Protein AF-A0A356K224-F1 (afdb_monomer_lite)

Secondary structure (DSSP, 8-state):
--HHHHHHHHHHHHHHHHHHHHHHHHHHHHHHHHHHHHHHHHHHHHHHHHHHHHHTT---SSEEEHHHHHHTT-S-HHHHHHTTTS-TT-EEETTTTEEE---

Sequence (103 aa):
MTREKRNKIVFLIAIFGIILILITAVSVKIEKQSEEKTVMELKSTLLSITKTCVKDNKCMNDTVTVEELNSLGYINTNLKEKLKNYSEKSYIIYSIKEVYLKR

Structure (mmCIF, N/CA/C/O backbone):
data_AF-A0A356K224-F1
#
_entry.id   AF-A0A356K224-F1
#
loop_
_atom_site.group_PDB
_atom_site.id
_atom_site.type_symbol
_atom_site.label_atom_id
_atom_site.label_alt_id
_atom_site.label_comp_id
_atom_site.label_asym_id
_atom_site.label_entity_id
_atom_site.label_seq_id
_atom_site.pdbx_PDB_ins_code
_atom_site.Cartn_x
_atom_site.Cartn_y
_atom_site.Cartn_z
_atom_site.occupancy
_atom_site.B_iso_or_equiv
_atom_site.auth_seq_id
_atom_site.auth_comp_id
_atom_site.auth_asym_id
_atom_site.auth_atom_id
_atom_site.pdbx_PDB_model_num
ATOM 1 N N . MET A 1 1 ? 34.720 12.833 -48.812 1.00 59.50 1 MET A N 1
ATOM 2 C CA . MET A 1 1 ? 34.288 11.699 -47.956 1.00 59.50 1 MET A CA 1
ATOM 3 C C . MET A 1 1 ? 33.792 10.546 -48.828 1.00 59.50 1 MET A C 1
ATOM 5 O O . MET A 1 1 ? 32.825 10.728 -49.569 1.00 59.50 1 MET A O 1
ATOM 9 N N . THR A 1 2 ? 34.484 9.401 -48.807 1.00 70.44 2 THR A N 1
ATOM 10 C CA . THR A 1 2 ? 34.208 8.238 -49.676 1.00 70.44 2 THR A CA 1
ATOM 11 C C . THR A 1 2 ? 32.872 7.565 -49.330 1.00 70.44 2 THR A C 1
ATOM 13 O O . THR A 1 2 ? 32.418 7.623 -48.186 1.00 70.44 2 THR A O 1
ATOM 16 N N . ARG A 1 3 ? 32.217 6.948 -50.326 1.00 70.44 3 ARG A N 1
ATOM 17 C CA . ARG A 1 3 ? 30.893 6.297 -50.200 1.00 70.44 3 ARG A CA 1
ATOM 18 C C . ARG A 1 3 ? 30.874 5.229 -49.096 1.00 70.44 3 ARG A C 1
ATOM 20 O O . ARG A 1 3 ? 29.930 5.149 -48.322 1.00 70.44 3 ARG A O 1
ATOM 27 N N . GLU A 1 4 ? 31.983 4.512 -48.947 1.00 73.50 4 GLU A N 1
ATOM 28 C CA . GLU A 1 4 ? 32.193 3.507 -47.902 1.00 73.50 4 GLU A CA 1
ATOM 29 C C . GLU A 1 4 ? 32.194 4.101 -46.478 1.00 73.50 4 GLU A C 1
ATOM 31 O O . GLU A 1 4 ? 31.588 3.541 -45.566 1.00 73.50 4 GLU A O 1
ATOM 36 N N . LYS A 1 5 ? 32.801 5.285 -46.284 1.00 72.38 5 LYS A N 1
ATOM 37 C CA . LYS A 1 5 ? 32.804 5.991 -44.988 1.00 72.38 5 LYS A CA 1
ATOM 38 C C . LYS A 1 5 ? 31.411 6.504 -44.608 1.00 72.38 5 LYS A C 1
ATOM 40 O O . LYS A 1 5 ? 31.066 6.482 -43.432 1.00 72.38 5 LYS A O 1
ATOM 45 N N . ARG A 1 6 ? 30.596 6.930 -45.584 1.00 74.81 6 ARG A N 1
ATOM 46 C CA . ARG A 1 6 ? 29.201 7.348 -45.336 1.00 74.81 6 ARG A CA 1
ATOM 47 C C . ARG A 1 6 ? 28.321 6.170 -44.922 1.00 74.81 6 ARG A C 1
ATOM 49 O O . ARG A 1 6 ? 27.612 6.282 -43.930 1.00 74.81 6 ARG A O 1
ATOM 56 N N . ASN A 1 7 ? 28.430 5.034 -45.609 1.00 77.81 7 ASN A N 1
ATOM 57 C CA . ASN A 1 7 ? 27.648 3.839 -45.275 1.00 77.81 7 ASN A CA 1
ATOM 58 C C . ASN A 1 7 ? 27.992 3.291 -43.880 1.00 77.81 7 ASN A C 1
ATOM 60 O O . ASN A 1 7 ? 27.087 2.926 -43.135 1.00 77.81 7 ASN A O 1
ATOM 64 N N . LYS A 1 8 ? 29.277 3.309 -43.488 1.00 81.50 8 LYS A N 1
ATOM 65 C CA . LYS A 1 8 ? 29.714 2.934 -42.129 1.00 81.50 8 LYS A CA 1
ATOM 66 C C . LYS A 1 8 ? 29.092 3.825 -41.045 1.00 81.50 8 LYS A C 1
ATOM 68 O O . LYS A 1 8 ? 28.656 3.315 -40.021 1.00 81.50 8 LYS A O 1
ATOM 73 N N . ILE A 1 9 ? 28.997 5.135 -41.276 1.00 83.94 9 ILE A N 1
ATOM 74 C CA . ILE A 1 9 ? 28.393 6.072 -40.311 1.00 83.94 9 ILE A CA 1
ATOM 75 C C . ILE A 1 9 ? 26.878 5.889 -40.216 1.00 83.94 9 ILE A C 1
ATOM 77 O O . ILE A 1 9 ? 26.347 5.855 -39.111 1.00 83.94 9 ILE A O 1
ATOM 81 N N . VAL A 1 10 ? 26.185 5.720 -41.345 1.00 83.19 10 VAL A N 1
ATOM 82 C CA . VAL A 1 10 ? 24.733 5.457 -41.348 1.00 83.19 10 VAL A CA 1
ATOM 83 C C . VAL A 1 10 ? 24.416 4.163 -40.598 1.00 83.19 10 VAL A C 1
ATOM 85 O O . VAL A 1 10 ? 23.481 4.125 -39.801 1.00 83.19 10 VAL A O 1
ATOM 88 N N . PHE A 1 11 ? 25.234 3.127 -40.790 1.00 85.12 11 PHE A N 1
ATOM 89 C CA . PHE A 1 11 ? 25.094 1.864 -40.072 1.00 85.12 11 PHE A CA 1
ATOM 90 C C . PHE A 1 11 ? 25.304 2.024 -38.558 1.00 85.12 11 PHE A C 1
ATOM 92 O O . PHE A 1 11 ? 24.515 1.509 -37.771 1.00 85.12 11 PHE A O 1
ATOM 99 N N . LEU A 1 12 ? 26.311 2.799 -38.140 1.00 86.81 12 LEU A N 1
ATOM 100 C CA . LEU A 1 12 ? 26.537 3.103 -36.723 1.00 86.81 12 LEU A CA 1
ATOM 101 C C . LEU A 1 12 ? 25.358 3.865 -36.104 1.00 86.81 12 LEU A C 1
ATOM 103 O O . LEU A 1 12 ? 24.907 3.495 -35.024 1.00 86.81 12 LEU A O 1
ATOM 107 N N . ILE A 1 13 ? 24.818 4.878 -36.788 1.00 87.50 13 ILE A N 1
ATOM 108 C CA . ILE A 1 13 ? 23.651 5.639 -36.307 1.00 87.50 13 ILE A CA 1
ATOM 109 C C . ILE A 1 13 ? 22.431 4.723 -36.148 1.00 87.50 13 ILE A C 1
ATOM 111 O O . ILE A 1 13 ? 21.735 4.806 -35.137 1.00 87.50 13 ILE A O 1
ATOM 115 N N . ALA A 1 14 ? 22.196 3.819 -37.103 1.00 88.31 14 ALA A N 1
ATOM 116 C CA . ALA A 1 14 ? 21.101 2.855 -37.022 1.00 88.31 14 ALA A CA 1
ATOM 117 C C . ALA A 1 14 ? 21.250 1.917 -35.811 1.00 88.31 14 ALA A C 1
ATOM 119 O O . ALA A 1 14 ? 20.286 1.709 -35.074 1.00 88.31 14 ALA A O 1
ATOM 120 N N . ILE A 1 15 ? 22.461 1.409 -35.555 1.00 89.06 15 ILE A N 1
ATOM 121 C CA . ILE A 1 15 ? 22.743 0.572 -34.379 1.00 89.06 15 ILE A CA 1
ATOM 122 C C . ILE A 1 15 ? 22.506 1.351 -33.082 1.00 89.06 15 ILE A C 1
ATOM 124 O O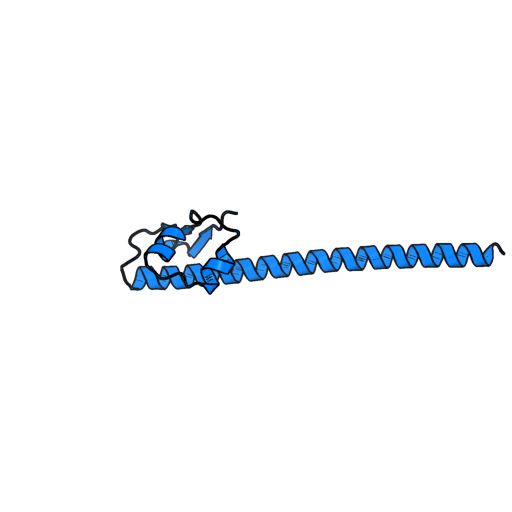 . ILE A 1 15 ? 21.809 0.859 -32.196 1.00 89.06 15 ILE A O 1
ATOM 128 N N . PHE A 1 16 ? 23.036 2.572 -32.972 1.00 90.00 16 PHE A N 1
ATOM 129 C CA . PHE A 1 16 ? 22.827 3.414 -31.791 1.00 90.00 16 PHE A CA 1
ATOM 130 C C .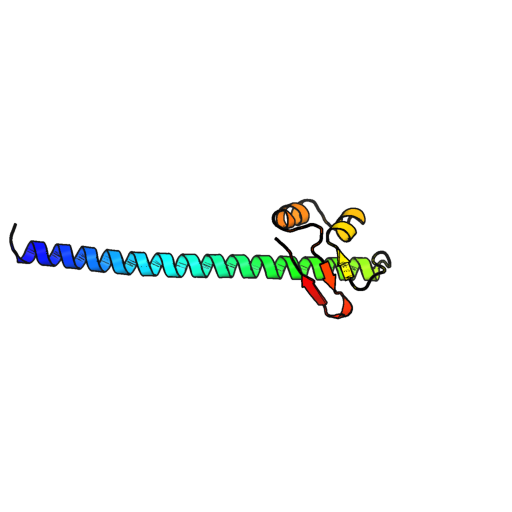 PHE A 1 16 ? 21.343 3.705 -31.548 1.00 90.00 16 PHE A C 1
ATOM 132 O O . PHE A 1 16 ? 20.894 3.649 -30.404 1.00 90.00 16 PHE A O 1
ATOM 139 N N . GLY A 1 17 ? 20.572 3.952 -32.610 1.00 88.75 17 GLY A N 1
ATOM 140 C CA . GLY A 1 17 ? 19.125 4.146 -32.522 1.00 88.75 17 GLY A CA 1
ATOM 141 C C . GLY A 1 17 ? 18.400 2.921 -31.960 1.00 88.75 17 GLY A C 1
ATOM 142 O O . GLY A 1 17 ? 17.591 3.054 -31.043 1.00 88.75 17 GLY A O 1
ATOM 143 N N . ILE A 1 18 ? 18.729 1.721 -32.446 1.00 91.25 18 ILE A N 1
ATOM 144 C CA . ILE A 1 18 ? 18.136 0.467 -31.951 1.00 91.25 18 ILE A CA 1
ATOM 145 C C . ILE A 1 18 ? 18.491 0.242 -30.475 1.00 91.25 18 ILE A C 1
ATOM 147 O O . ILE A 1 18 ? 17.616 -0.100 -29.679 1.00 91.25 18 ILE A O 1
ATOM 151 N N . ILE A 1 19 ? 19.748 0.477 -30.088 1.00 91.88 19 ILE A N 1
ATOM 152 C CA . ILE A 1 19 ? 20.197 0.342 -28.694 1.00 91.88 19 ILE A CA 1
ATOM 153 C C . ILE A 1 19 ? 19.418 1.296 -27.775 1.00 91.88 19 ILE A C 1
ATOM 155 O O . ILE A 1 19 ? 18.941 0.878 -26.721 1.00 91.88 19 ILE A O 1
ATOM 159 N N . LEU A 1 20 ? 19.226 2.553 -28.185 1.00 91.12 20 LEU A N 1
ATOM 160 C CA . LEU A 1 20 ? 18.447 3.546 -27.433 1.00 91.12 20 LEU A CA 1
ATOM 161 C C . LEU A 1 20 ? 16.987 3.116 -27.217 1.00 91.12 20 LEU A C 1
ATOM 163 O O . LEU A 1 20 ? 16.454 3.254 -26.113 1.00 91.12 20 LEU A O 1
ATOM 167 N N . ILE A 1 21 ? 16.347 2.552 -28.244 1.00 90.69 21 ILE A N 1
ATOM 168 C CA . ILE A 1 21 ? 14.969 2.045 -28.142 1.00 90.69 21 ILE A CA 1
ATOM 169 C C . ILE A 1 21 ? 14.896 0.874 -27.152 1.00 90.69 21 ILE A C 1
ATOM 171 O O . ILE A 1 21 ? 13.992 0.823 -26.319 1.00 90.69 21 ILE A O 1
ATOM 175 N N . LEU A 1 22 ? 15.863 -0.046 -27.194 1.00 88.56 22 LEU A N 1
ATOM 176 C CA . LEU A 1 22 ? 15.902 -1.182 -26.270 1.00 88.56 22 LEU A CA 1
ATOM 177 C C . LEU A 1 22 ? 16.092 -0.734 -24.817 1.00 88.56 22 LEU A C 1
ATOM 179 O O . LEU A 1 22 ? 15.382 -1.217 -23.936 1.00 88.56 22 LEU A O 1
ATOM 183 N N . ILE A 1 23 ? 17.004 0.210 -24.564 1.00 89.56 23 ILE A N 1
ATOM 184 C CA . ILE A 1 23 ? 17.251 0.732 -23.213 1.00 89.56 23 ILE A CA 1
ATOM 185 C C . ILE A 1 23 ? 15.986 1.390 -22.660 1.00 89.56 23 ILE A C 1
ATOM 187 O O . ILE A 1 23 ? 15.552 1.046 -21.565 1.00 89.56 23 ILE A O 1
ATOM 191 N N . THR A 1 24 ? 15.354 2.282 -23.428 1.00 87.75 24 THR A N 1
ATOM 192 C CA . THR A 1 24 ? 14.146 2.987 -22.968 1.00 87.75 24 THR A CA 1
ATOM 193 C C . THR A 1 24 ? 12.983 2.028 -22.704 1.00 87.75 24 THR A C 1
ATOM 195 O O . THR A 1 24 ? 12.319 2.146 -21.673 1.00 87.75 24 THR A O 1
ATOM 198 N N . ALA A 1 25 ? 12.773 1.024 -23.561 1.00 86.00 25 ALA A N 1
ATOM 199 C CA . ALA A 1 25 ? 11.748 0.002 -23.348 1.00 86.00 25 ALA A CA 1
ATOM 200 C C . ALA A 1 25 ? 11.979 -0.809 -22.059 1.00 86.00 25 ALA A C 1
ATOM 202 O O . ALA A 1 25 ? 11.033 -1.083 -21.314 1.00 86.00 25 ALA A O 1
ATOM 203 N N . VAL A 1 26 ? 13.232 -1.179 -21.775 1.00 86.06 26 VAL A N 1
ATOM 204 C CA . VAL A 1 26 ? 13.596 -1.912 -20.554 1.00 86.06 26 VAL A CA 1
ATOM 205 C C . VAL A 1 26 ? 13.440 -1.027 -19.315 1.00 86.06 26 VAL A C 1
ATOM 207 O O . VAL A 1 26 ? 12.848 -1.480 -18.336 1.00 86.06 26 VAL A O 1
ATOM 210 N N . SER A 1 27 ? 13.884 0.232 -19.359 1.00 80.69 27 SER A N 1
ATOM 211 C CA . SER A 1 27 ? 13.734 1.186 -18.250 1.00 80.69 27 SER A CA 1
ATOM 212 C C . SER A 1 27 ? 12.271 1.383 -17.852 1.00 80.69 27 SER A C 1
ATOM 214 O O . SER A 1 27 ? 11.933 1.199 -16.685 1.00 80.69 27 SER A O 1
ATOM 216 N N . VAL A 1 28 ? 11.380 1.636 -18.819 1.00 83.00 28 VAL A N 1
ATOM 217 C CA . VAL A 1 28 ? 9.935 1.800 -18.556 1.00 83.00 28 VAL A CA 1
ATOM 218 C C . VAL A 1 28 ? 9.333 0.539 -17.929 1.00 83.00 28 VAL A C 1
ATOM 220 O O . VAL A 1 28 ? 8.474 0.616 -17.050 1.00 83.00 28 VAL A O 1
ATOM 223 N N . LYS A 1 29 ? 9.772 -0.648 -18.365 1.00 82.62 29 LYS A N 1
ATOM 224 C CA . LYS A 1 29 ? 9.303 -1.916 -17.795 1.00 82.62 29 LYS A CA 1
ATOM 225 C C . LYS A 1 29 ? 9.748 -2.083 -16.338 1.00 82.62 29 LYS A C 1
ATO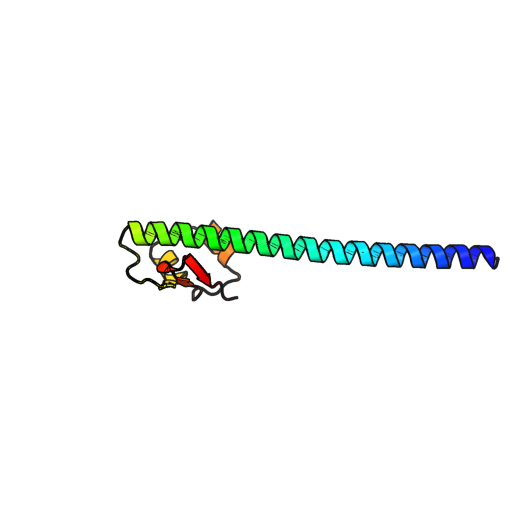M 227 O O . LYS A 1 29 ? 8.946 -2.521 -15.515 1.00 82.62 29 LYS A O 1
ATOM 232 N N . ILE A 1 30 ? 10.995 -1.732 -16.026 1.00 80.88 30 ILE A N 1
ATOM 233 C CA . ILE A 1 30 ? 11.542 -1.799 -14.664 1.00 80.88 30 ILE A CA 1
ATOM 234 C C . ILE A 1 30 ? 10.815 -0.814 -13.743 1.00 80.88 30 ILE A C 1
ATOM 236 O O . ILE A 1 30 ? 10.426 -1.199 -12.641 1.00 80.88 30 ILE A O 1
ATOM 240 N N . GLU A 1 31 ? 10.582 0.419 -14.195 1.00 77.81 31 GLU A N 1
ATOM 241 C CA . GLU A 1 31 ? 9.839 1.427 -13.427 1.00 77.81 31 GLU A CA 1
ATOM 242 C C . GLU A 1 31 ? 8.429 0.945 -13.088 1.00 77.81 31 GLU A C 1
ATOM 244 O O . GLU A 1 31 ? 8.058 0.923 -11.915 1.00 77.81 31 GLU A O 1
ATOM 249 N N . LYS A 1 32 ? 7.677 0.446 -14.079 1.00 79.25 32 LYS A N 1
ATOM 250 C CA . LYS A 1 32 ? 6.334 -0.111 -13.846 1.00 79.25 32 LYS A CA 1
ATOM 251 C C . LYS A 1 32 ? 6.342 -1.265 -12.846 1.00 79.25 32 LYS A C 1
ATOM 253 O O . LYS A 1 32 ? 5.473 -1.328 -11.983 1.00 79.25 32 LYS A O 1
ATOM 258 N N . GLN A 1 33 ? 7.324 -2.161 -12.934 1.00 77.56 33 GLN A N 1
ATOM 259 C CA . GLN A 1 33 ? 7.441 -3.281 -12.000 1.00 77.56 33 GLN A CA 1
ATOM 260 C C . GLN A 1 33 ? 7.785 -2.809 -10.579 1.00 77.56 33 GLN A C 1
ATOM 262 O O . GLN A 1 33 ? 7.305 -3.381 -9.600 1.00 77.56 33 GLN A O 1
ATOM 267 N N . SER A 1 34 ? 8.616 -1.774 -10.455 1.00 79.06 34 SER A N 1
ATOM 268 C CA . SER A 1 34 ? 8.929 -1.147 -9.170 1.00 79.06 34 SER A CA 1
ATOM 269 C C . SER A 1 34 ? 7.685 -0.496 -8.556 1.00 79.06 34 SER A C 1
ATOM 271 O O . SER A 1 34 ? 7.356 -0.751 -7.396 1.00 79.06 34 SER A O 1
ATOM 273 N N . GLU A 1 35 ? 6.927 0.266 -9.349 1.00 82.44 35 GLU A N 1
ATOM 274 C CA . GLU A 1 35 ? 5.653 0.847 -8.916 1.00 82.44 35 GLU A CA 1
ATOM 275 C C . GLU A 1 35 ? 4.660 -0.231 -8.465 1.00 82.44 35 GLU A C 1
ATOM 277 O O . GLU A 1 35 ? 4.063 -0.118 -7.397 1.00 82.44 35 GLU A O 1
ATOM 282 N N . GLU A 1 36 ? 4.520 -1.321 -9.216 1.00 85.00 36 GLU A N 1
ATOM 283 C CA . GLU A 1 36 ? 3.617 -2.416 -8.856 1.00 85.00 36 GLU A CA 1
ATOM 284 C C . GLU A 1 36 ? 4.015 -3.089 -7.533 1.00 85.00 36 GLU A C 1
ATOM 286 O O . GLU A 1 36 ? 3.161 -3.336 -6.675 1.00 85.00 36 GLU A O 1
ATOM 291 N N . LYS A 1 37 ? 5.317 -3.325 -7.321 1.00 86.44 37 LYS A N 1
ATOM 292 C CA . LYS A 1 37 ? 5.831 -3.860 -6.051 1.00 86.44 37 LYS A CA 1
ATOM 293 C C . LYS A 1 37 ? 5.531 -2.930 -4.882 1.00 86.44 37 LYS A C 1
ATOM 295 O O . LYS A 1 37 ? 5.018 -3.391 -3.866 1.00 86.44 37 LYS A O 1
ATOM 300 N N . THR A 1 38 ? 5.797 -1.633 -5.032 1.00 86.69 38 THR A N 1
ATOM 301 C CA . THR A 1 38 ? 5.534 -0.658 -3.959 1.00 86.69 38 THR A CA 1
ATOM 302 C C . THR A 1 38 ? 4.042 -0.565 -3.634 1.00 86.69 38 THR A C 1
ATOM 304 O O . THR A 1 38 ? 3.676 -0.505 -2.460 1.00 86.69 38 THR A O 1
ATOM 307 N N . VAL A 1 39 ? 3.164 -0.639 -4.640 1.00 90.50 39 VAL A N 1
ATOM 308 C CA . VAL A 1 39 ? 1.710 -0.710 -4.439 1.00 90.50 39 VAL A CA 1
ATOM 309 C C . VAL A 1 39 ? 1.317 -1.988 -3.700 1.00 90.50 39 VAL A C 1
ATOM 311 O O . VAL A 1 39 ? 0.535 -1.915 -2.754 1.00 90.50 39 VAL A O 1
ATOM 314 N N . MET A 1 40 ? 1.852 -3.151 -4.076 1.00 91.19 40 MET A N 1
ATOM 315 C CA . MET A 1 40 ? 1.568 -4.404 -3.365 1.00 91.19 40 MET A CA 1
ATOM 316 C C . MET A 1 40 ? 2.026 -4.368 -1.904 1.00 91.19 40 MET A C 1
ATOM 318 O O . MET A 1 40 ? 1.266 -4.765 -1.020 1.00 91.19 40 MET A O 1
ATOM 322 N N . GLU A 1 41 ? 3.230 -3.867 -1.630 1.00 91.50 41 GLU A N 1
ATOM 323 C CA . GLU A 1 41 ? 3.735 -3.697 -0.262 1.00 91.50 41 GLU A CA 1
ATOM 324 C C . GLU A 1 41 ? 2.842 -2.762 0.556 1.00 91.50 41 GLU A C 1
ATOM 326 O O . GLU A 1 41 ? 2.520 -3.048 1.713 1.00 91.50 41 GLU A O 1
ATOM 331 N N . LEU A 1 42 ? 2.389 -1.668 -0.058 1.00 93.19 42 LEU A N 1
ATOM 332 C CA . LEU A 1 42 ? 1.485 -0.713 0.567 1.00 93.19 42 LEU A CA 1
ATOM 333 C C . LEU A 1 42 ? 0.130 -1.354 0.895 1.00 93.19 42 LEU A C 1
ATOM 335 O O . LEU A 1 42 ? -0.350 -1.228 2.022 1.00 93.19 42 LEU A O 1
ATOM 339 N N . LYS A 1 43 ? -0.455 -2.104 -0.048 1.00 94.56 43 LYS A N 1
ATOM 340 C CA . LYS A 1 43 ? -1.699 -2.859 0.171 1.00 94.56 43 LYS A CA 1
ATOM 341 C C . LYS A 1 43 ? -1.547 -3.895 1.286 1.00 94.56 43 LYS A C 1
ATOM 343 O O . LYS A 1 43 ? -2.396 -3.972 2.169 1.00 94.56 43 LYS A O 1
ATOM 348 N N . SER A 1 44 ? -0.453 -4.653 1.283 1.00 93.88 44 SER A N 1
ATOM 349 C CA . SER A 1 44 ? -0.152 -5.642 2.326 1.00 93.88 44 SER A CA 1
ATOM 350 C C . SER A 1 44 ? -0.031 -4.991 3.709 1.00 93.88 44 SER A C 1
ATOM 352 O O . SER A 1 44 ? -0.607 -5.467 4.690 1.00 93.88 44 SER A O 1
ATOM 354 N N . THR A 1 45 ? 0.650 -3.844 3.775 1.00 94.75 45 THR A N 1
ATOM 355 C CA . THR A 1 45 ? 0.805 -3.065 5.009 1.00 94.75 45 THR A CA 1
ATOM 356 C C . THR A 1 45 ? -0.546 -2.581 5.530 1.00 94.75 45 THR A C 1
ATOM 358 O O . THR A 1 45 ? -0.847 -2.778 6.707 1.00 94.75 45 THR A O 1
ATOM 361 N N . LEU A 1 46 ? -1.385 -2.011 4.659 1.00 95.19 46 LEU A N 1
ATOM 362 C CA . LEU A 1 46 ? -2.730 -1.561 5.020 1.00 95.19 46 LEU A CA 1
ATOM 363 C C . LEU A 1 46 ? -3.601 -2.717 5.519 1.00 95.19 46 LEU A C 1
ATOM 365 O O . LEU A 1 46 ? -4.210 -2.587 6.572 1.00 95.19 46 LEU A O 1
ATOM 369 N N . LEU A 1 47 ? -3.589 -3.873 4.849 1.00 95.44 47 LEU A N 1
ATOM 370 C CA . LEU A 1 47 ? -4.309 -5.068 5.312 1.00 95.44 47 LEU A CA 1
ATOM 371 C C . LEU A 1 47 ? -3.856 -5.534 6.697 1.00 95.44 47 LEU A C 1
ATOM 373 O O . LEU A 1 47 ? -4.689 -5.887 7.533 1.00 95.44 47 LEU A O 1
ATOM 377 N N . SER A 1 48 ? -2.546 -5.544 6.947 1.00 94.81 48 SER A N 1
ATOM 378 C CA . SER A 1 48 ? -1.981 -5.927 8.246 1.00 94.81 48 SER A CA 1
ATOM 379 C C . SER A 1 48 ? -2.406 -4.961 9.357 1.00 94.81 48 SER A C 1
ATOM 381 O O . SER A 1 48 ? -2.785 -5.373 10.459 1.00 94.81 48 SER A O 1
ATOM 383 N N . ILE A 1 49 ? -2.414 -3.666 9.046 1.00 95.06 49 ILE A N 1
ATOM 384 C CA . ILE A 1 49 ? -2.885 -2.624 9.953 1.00 95.06 49 ILE A CA 1
ATOM 385 C C . ILE A 1 49 ? -4.385 -2.779 10.225 1.00 95.06 49 ILE A C 1
ATOM 387 O O . ILE A 1 49 ? -4.783 -2.824 11.388 1.00 95.06 49 ILE A O 1
ATOM 391 N N . THR A 1 50 ? -5.209 -2.944 9.187 1.00 93.81 50 THR A N 1
ATOM 392 C CA . THR A 1 50 ? -6.654 -3.170 9.330 1.00 93.81 50 THR A CA 1
ATOM 393 C C . THR A 1 50 ? -6.935 -4.413 10.169 1.00 93.81 50 THR A C 1
ATOM 395 O O . THR A 1 50 ? -7.758 -4.361 11.076 1.00 93.81 50 THR A O 1
ATOM 398 N N . LYS A 1 51 ? -6.191 -5.507 9.960 1.00 93.50 51 LYS A N 1
ATOM 399 C CA . LYS A 1 51 ? -6.281 -6.714 10.796 1.00 93.50 51 LYS A CA 1
ATOM 400 C C . LYS A 1 51 ? -6.027 -6.414 12.273 1.00 93.50 51 LYS A C 1
ATOM 402 O O . LYS A 1 51 ? -6.705 -6.969 13.134 1.00 93.50 51 LYS A O 1
ATOM 407 N N . THR A 1 52 ? -5.050 -5.560 12.564 1.00 93.81 52 THR A N 1
ATOM 408 C CA . THR A 1 52 ? -4.732 -5.146 13.937 1.00 93.81 52 THR A CA 1
ATOM 409 C C . THR A 1 52 ? -5.861 -4.295 14.514 1.00 93.81 52 THR A C 1
ATOM 411 O O . THR A 1 52 ? -6.347 -4.587 15.597 1.00 93.81 52 THR A O 1
ATOM 414 N N . CYS A 1 53 ? -6.368 -3.331 13.747 1.00 94.06 53 CYS A N 1
ATOM 415 C CA . CYS A 1 53 ? -7.494 -2.490 14.147 1.00 94.06 53 CYS A CA 1
ATOM 416 C C . CYS A 1 53 ? -8.785 -3.282 14.436 1.00 94.06 53 CYS A C 1
ATOM 418 O O . CYS A 1 53 ? -9.487 -2.992 15.406 1.00 94.06 53 CYS A O 1
ATOM 420 N N . VAL A 1 54 ? -9.081 -4.307 13.627 1.00 91.69 54 VAL A N 1
ATOM 421 C CA . VAL A 1 54 ? -10.204 -5.234 13.852 1.00 91.69 54 VAL A CA 1
ATOM 422 C C . VAL A 1 54 ? -9.959 -6.084 15.099 1.00 91.69 54 VAL A C 1
ATOM 424 O O . VAL A 1 54 ? -10.855 -6.237 15.921 1.00 91.69 54 VAL A O 1
ATOM 427 N N . LYS A 1 55 ? -8.738 -6.604 15.287 1.00 91.38 55 LYS A N 1
ATOM 428 C CA . LYS A 1 55 ? -8.373 -7.385 16.482 1.00 91.38 55 LYS A CA 1
ATOM 429 C C . LYS A 1 55 ? -8.491 -6.564 17.772 1.00 91.38 55 LYS A C 1
ATOM 431 O O . LYS A 1 55 ? -8.879 -7.108 18.801 1.00 91.38 55 LYS A O 1
ATOM 436 N N . ASP A 1 56 ? -8.186 -5.273 17.701 1.00 92.31 56 ASP A N 1
ATOM 437 C CA . ASP A 1 56 ? -8.304 -4.330 18.814 1.00 92.31 56 ASP A CA 1
ATOM 438 C C . ASP A 1 56 ? -9.754 -3.847 19.037 1.00 92.31 56 ASP A C 1
ATOM 440 O O . ASP A 1 56 ? -9.984 -2.988 19.888 1.00 92.31 56 ASP A O 1
ATOM 444 N N . ASN A 1 57 ? -10.733 -4.369 18.280 1.00 89.75 57 ASN A N 1
ATOM 445 C CA . ASN A 1 57 ? -12.145 -3.961 18.285 1.00 89.75 57 ASN A CA 1
ATOM 446 C C . ASN A 1 57 ? -12.370 -2.454 18.046 1.00 89.75 57 ASN A C 1
ATOM 448 O O . ASN A 1 57 ? -13.389 -1.905 18.468 1.00 89.75 57 ASN A O 1
ATOM 452 N N . LYS A 1 58 ? -11.431 -1.770 17.377 1.00 92.25 58 LYS A N 1
ATOM 453 C CA . LYS A 1 58 ? -11.561 -0.343 17.038 1.00 92.25 58 LYS A CA 1
ATOM 454 C C . LYS A 1 58 ? -12.199 -0.125 15.672 1.00 92.25 58 LYS A C 1
ATOM 456 O O . LYS A 1 58 ? -12.993 0.794 15.518 1.00 92.25 58 LYS A O 1
ATOM 461 N N . CYS A 1 59 ? -11.873 -0.978 14.703 1.00 90.88 59 CYS A N 1
ATOM 462 C CA . CYS A 1 59 ? -12.512 -0.972 13.392 1.00 90.88 59 CYS A CA 1
ATOM 463 C C . CYS A 1 59 ? -13.787 -1.814 13.459 1.00 90.88 59 CYS A C 1
ATOM 465 O O . CYS A 1 59 ? -13.714 -3.040 13.552 1.00 90.88 59 CYS A O 1
ATOM 467 N N . MET A 1 60 ? -14.945 -1.151 13.445 1.00 83.62 60 MET A N 1
ATOM 468 C CA . MET A 1 60 ? -16.252 -1.808 13.586 1.00 83.62 60 MET A CA 1
ATOM 469 C C . MET A 1 60 ? -16.870 -2.236 12.250 1.00 83.62 60 MET A C 1
ATOM 471 O O . MET A 1 60 ? -17.707 -3.136 12.221 1.00 83.62 60 MET A O 1
ATOM 475 N N . ASN A 1 61 ? -16.460 -1.604 11.151 1.00 87.75 61 ASN A N 1
ATOM 476 C CA . ASN A 1 61 ? -16.990 -1.869 9.820 1.00 87.75 61 ASN A CA 1
ATOM 477 C C . ASN A 1 61 ? -16.108 -2.859 9.054 1.00 87.75 61 ASN A C 1
ATOM 479 O O . ASN A 1 61 ? -14.888 -2.877 9.208 1.00 87.75 61 ASN A O 1
ATOM 483 N N . ASP A 1 62 ? -16.725 -3.638 8.162 1.00 88.81 62 ASP A N 1
ATOM 484 C CA . ASP A 1 62 ? -15.984 -4.507 7.237 1.00 88.81 62 ASP A CA 1
ATOM 485 C C . ASP A 1 62 ? -15.159 -3.699 6.221 1.00 88.81 62 ASP A C 1
ATOM 487 O O . ASP A 1 62 ? -14.073 -4.105 5.808 1.00 88.81 62 ASP A O 1
ATOM 491 N N . THR A 1 63 ? -15.668 -2.523 5.840 1.00 93.75 63 THR A N 1
ATOM 492 C CA . THR A 1 63 ? -14.943 -1.547 5.026 1.00 93.75 63 THR A CA 1
ATOM 493 C C . THR A 1 63 ? -14.342 -0.474 5.923 1.00 93.75 63 THR A C 1
ATOM 495 O O . THR A 1 63 ? -15.080 0.243 6.593 1.00 93.75 63 THR A O 1
ATOM 498 N N . VAL A 1 64 ? -13.017 -0.347 5.897 1.00 94.56 64 VAL A N 1
ATOM 499 C CA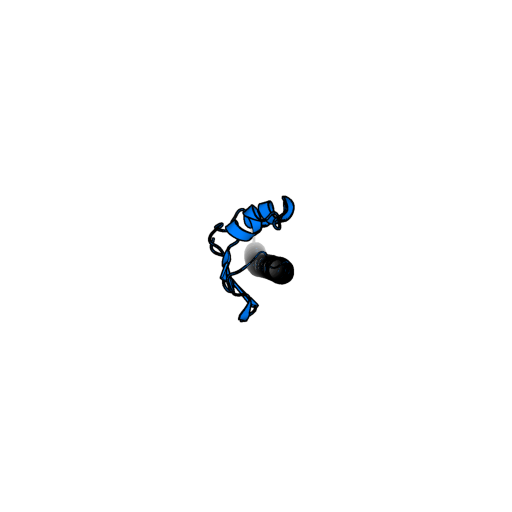 . VAL A 1 64 ? -12.246 0.603 6.710 1.00 94.56 64 VAL A CA 1
ATOM 500 C C . VAL A 1 64 ? -11.517 1.572 5.789 1.00 94.56 64 VAL A C 1
ATOM 502 O O . VAL A 1 64 ? -10.839 1.143 4.851 1.00 94.56 64 VAL A O 1
ATOM 505 N N . THR A 1 65 ? -11.632 2.875 6.033 1.00 95.12 65 THR A N 1
ATOM 506 C CA . THR A 1 65 ? -10.940 3.888 5.219 1.00 95.12 65 THR A CA 1
ATOM 507 C C . THR A 1 65 ? -9.529 4.175 5.735 1.00 95.12 65 THR A C 1
ATOM 509 O O . THR A 1 65 ? -9.200 3.952 6.902 1.00 95.12 65 THR A O 1
ATOM 512 N N . VAL A 1 66 ? -8.668 4.703 4.863 1.00 94.44 66 VAL A N 1
ATOM 513 C CA . VAL A 1 66 ? -7.340 5.199 5.259 1.00 94.44 66 VAL A CA 1
ATOM 514 C C . VAL A 1 66 ? -7.471 6.361 6.251 1.00 94.44 66 VAL A C 1
ATOM 516 O O . VAL A 1 66 ? -6.698 6.435 7.204 1.00 94.44 66 VAL A O 1
ATOM 519 N N . GLU A 1 67 ? -8.470 7.228 6.068 1.00 94.62 67 GLU A N 1
ATOM 520 C CA . GLU A 1 67 ? -8.813 8.298 7.013 1.00 94.62 67 GLU A CA 1
ATOM 521 C C . GLU A 1 67 ? -9.127 7.760 8.420 1.00 94.62 67 GLU A C 1
ATOM 523 O O . GLU A 1 67 ? -8.596 8.271 9.406 1.00 94.62 67 GLU A O 1
ATOM 528 N N . GLU A 1 68 ? -9.926 6.694 8.519 1.00 94.38 68 GLU A N 1
ATOM 529 C CA . GLU A 1 68 ? -10.272 6.041 9.786 1.00 94.38 68 GLU A CA 1
ATOM 530 C C . GLU A 1 68 ? -9.039 5.423 10.460 1.00 94.38 68 GLU A C 1
ATOM 532 O O . GLU A 1 68 ? -8.787 5.645 11.643 1.00 94.38 68 GLU A O 1
ATOM 537 N N . LEU A 1 69 ? -8.195 4.713 9.707 1.00 94.00 69 LEU A N 1
ATOM 538 C CA . LEU A 1 69 ? -6.943 4.174 10.253 1.00 94.00 69 LEU A CA 1
ATOM 539 C C . LEU A 1 69 ? -5.997 5.279 10.744 1.00 94.00 69 LEU A C 1
ATOM 541 O O . LEU A 1 69 ? -5.286 5.091 11.736 1.00 94.00 69 LEU A O 1
ATOM 545 N N . ASN A 1 70 ? -5.975 6.425 10.059 1.00 94.25 70 ASN A N 1
ATOM 546 C CA . ASN A 1 70 ? -5.178 7.579 10.456 1.00 94.25 70 ASN A CA 1
ATOM 547 C C . ASN A 1 70 ? -5.725 8.233 11.734 1.00 94.25 70 ASN A C 1
ATOM 549 O O . ASN A 1 70 ? -4.952 8.507 12.651 1.00 94.25 70 ASN A O 1
ATOM 553 N N . SER A 1 71 ? -7.041 8.439 11.831 1.00 93.50 71 SER A N 1
ATOM 554 C CA . SER A 1 71 ? -7.673 9.044 13.013 1.00 93.50 71 SER A CA 1
ATOM 555 C C . SER A 1 71 ? -7.557 8.157 14.257 1.00 93.50 71 SER A C 1
ATOM 557 O O . SER A 1 71 ? -7.387 8.663 15.366 1.00 93.50 71 SER A O 1
ATOM 559 N N . LEU A 1 72 ? -7.547 6.835 14.071 1.00 94.00 72 LEU A N 1
ATOM 560 C CA . LEU A 1 72 ? -7.318 5.846 15.126 1.00 94.00 72 LEU A CA 1
ATOM 561 C C . LEU A 1 72 ? -5.833 5.667 15.502 1.00 94.00 72 LEU A C 1
ATOM 563 O O . LEU A 1 72 ? -5.523 4.900 16.418 1.00 94.00 72 LEU A O 1
ATOM 567 N N . GLY A 1 73 ? -4.917 6.366 14.821 1.00 93.38 73 GLY A N 1
ATOM 568 C CA . GLY A 1 73 ? -3.484 6.372 15.126 1.00 93.38 73 GLY A CA 1
ATOM 569 C C . GLY A 1 73 ? -2.708 5.150 14.626 1.00 93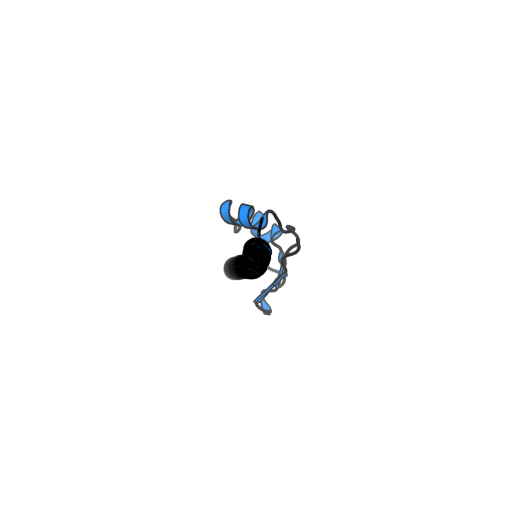.38 73 GLY A C 1
ATOM 570 O O . GLY A 1 73 ? -1.580 4.927 15.062 1.00 93.38 73 GLY A O 1
ATOM 571 N N . TYR A 1 74 ? -3.275 4.356 13.714 1.00 93.25 74 TYR A N 1
ATOM 572 C CA . TYR A 1 74 ? -2.588 3.197 13.136 1.00 93.25 74 TYR A CA 1
ATOM 573 C C . TYR A 1 74 ? -1.659 3.556 11.964 1.00 93.25 74 TYR A C 1
ATOM 575 O O . TYR A 1 74 ? -0.801 2.755 11.587 1.00 93.25 74 TYR A O 1
ATOM 583 N N . ILE A 1 75 ? -1.809 4.749 11.378 1.00 93.56 75 ILE A N 1
ATOM 584 C CA . ILE A 1 75 ? -0.942 5.237 10.300 1.00 93.56 75 ILE A CA 1
ATOM 585 C C . ILE A 1 75 ? 0.166 6.109 10.889 1.00 93.56 75 ILE A C 1
ATOM 587 O O . ILE A 1 75 ? -0.079 7.181 11.432 1.00 93.56 75 ILE A O 1
ATOM 591 N N . ASN A 1 76 ? 1.410 5.652 10.750 1.00 92.56 76 ASN A N 1
ATOM 592 C CA . ASN A 1 76 ? 2.584 6.423 11.152 1.00 92.56 76 ASN A CA 1
ATOM 593 C C . ASN A 1 76 ? 3.020 7.419 10.060 1.00 92.56 76 ASN A C 1
ATOM 595 O O . ASN A 1 76 ? 2.584 7.351 8.910 1.00 92.56 76 ASN A O 1
ATOM 599 N N . THR 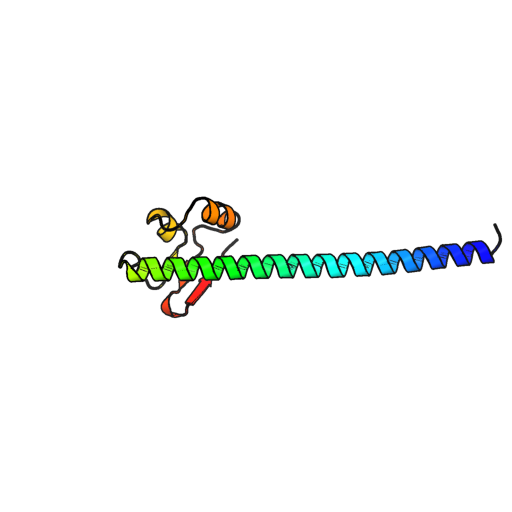A 1 77 ? 3.933 8.329 10.407 1.00 92.62 77 THR A N 1
ATOM 600 C CA . THR A 1 77 ? 4.420 9.383 9.501 1.00 92.62 77 THR A CA 1
ATOM 601 C C . THR A 1 77 ? 5.020 8.834 8.202 1.00 92.62 77 THR A C 1
ATOM 603 O O . THR A 1 77 ? 4.754 9.374 7.133 1.00 92.62 77 THR A O 1
ATOM 606 N N . ASN A 1 78 ? 5.771 7.730 8.274 1.00 91.56 78 ASN A N 1
ATOM 607 C CA . ASN A 1 78 ? 6.381 7.090 7.101 1.00 91.56 78 ASN A CA 1
ATOM 608 C C . ASN A 1 78 ? 5.313 6.537 6.140 1.00 91.56 78 ASN A C 1
ATOM 610 O O . ASN A 1 78 ? 5.352 6.770 4.934 1.00 91.56 78 ASN A O 1
ATOM 614 N N . LEU A 1 79 ? 4.307 5.837 6.668 1.00 91.94 79 LEU A N 1
ATOM 615 C CA . LEU A 1 79 ? 3.208 5.312 5.865 1.00 91.94 79 LEU A CA 1
ATOM 616 C C . LEU A 1 79 ? 2.349 6.441 5.283 1.00 91.94 79 LEU A C 1
ATOM 618 O O . LEU A 1 79 ? 1.928 6.349 4.132 1.00 91.94 79 LEU A O 1
ATOM 622 N N . LYS A 1 80 ? 2.146 7.528 6.035 1.00 92.44 80 LYS A N 1
ATOM 623 C CA . LYS A 1 80 ? 1.448 8.725 5.554 1.00 92.44 80 LYS A CA 1
ATOM 624 C C . LYS A 1 80 ? 2.154 9.352 4.350 1.00 92.44 80 LYS A C 1
ATOM 626 O O . LYS A 1 80 ? 1.494 9.730 3.388 1.00 92.44 80 LYS A O 1
ATOM 631 N N . GLU A 1 81 ? 3.483 9.416 4.369 1.00 92.19 81 GLU A N 1
ATOM 632 C CA . GLU A 1 81 ? 4.268 9.910 3.234 1.00 92.19 81 GLU A CA 1
ATOM 633 C C . GLU A 1 81 ? 4.119 9.008 2.001 1.00 92.19 81 GLU A C 1
ATOM 635 O O . GLU A 1 81 ? 3.856 9.500 0.903 1.00 92.19 81 GLU A O 1
ATOM 640 N N . LYS A 1 82 ? 4.170 7.682 2.185 1.00 90.19 82 LYS A N 1
ATOM 641 C CA . LYS A 1 82 ? 3.919 6.711 1.102 1.00 90.19 82 LYS A CA 1
ATOM 642 C C . LYS A 1 82 ? 2.495 6.794 0.538 1.00 90.19 82 LYS A C 1
ATOM 644 O O . LYS A 1 82 ? 2.282 6.491 -0.635 1.00 90.19 82 LYS A O 1
ATOM 649 N N . LEU A 1 83 ? 1.529 7.216 1.354 1.00 92.12 83 LEU A N 1
ATOM 650 C CA . LEU A 1 83 ? 0.130 7.405 0.967 1.00 92.12 83 LEU A CA 1
ATOM 651 C C . LEU A 1 83 ? -0.169 8.786 0.373 1.00 92.12 83 LEU A C 1
ATOM 653 O O . LEU A 1 83 ? -1.279 8.991 -0.101 1.00 92.12 83 LEU A O 1
ATOM 657 N N . LYS A 1 84 ? 0.793 9.716 0.341 1.00 91.88 84 LYS A N 1
ATOM 658 C CA . LYS A 1 84 ? 0.576 11.116 -0.073 1.00 91.88 84 LYS A CA 1
ATOM 659 C C . LYS A 1 84 ? -0.051 11.273 -1.465 1.00 91.88 84 LYS A C 1
ATOM 661 O O . LYS A 1 84 ? -0.764 12.239 -1.706 1.00 91.88 84 LYS A O 1
ATOM 666 N N . ASN A 1 85 ? 0.215 10.329 -2.366 1.00 91.50 85 ASN A N 1
ATOM 667 C CA . ASN A 1 85 ? -0.312 10.327 -3.735 1.00 91.50 85 ASN A CA 1
ATOM 668 C C . ASN A 1 85 ? -1.655 9.588 -3.871 1.00 91.50 85 ASN A C 1
ATOM 670 O O . ASN A 1 85 ? -2.084 9.310 -4.989 1.00 91.50 85 ASN A O 1
ATOM 674 N N . TYR A 1 86 ? -2.278 9.215 -2.755 1.00 92.50 86 TYR A N 1
ATOM 675 C CA . TYR A 1 86 ? -3.544 8.502 -2.710 1.00 92.50 86 TYR A CA 1
ATOM 676 C C . TYR A 1 86 ? -4.555 9.270 -1.858 1.00 92.50 86 TYR A C 1
ATOM 678 O O . TYR A 1 86 ? -4.219 9.929 -0.877 1.00 92.50 86 TYR A O 1
ATOM 686 N N . SER A 1 87 ? -5.823 9.165 -2.231 1.00 93.19 87 SER A N 1
ATOM 687 C CA . SER A 1 87 ? -6.941 9.740 -1.501 1.00 93.19 87 SER A CA 1
ATOM 688 C C . SER A 1 87 ? -7.099 9.071 -0.138 1.00 93.19 87 SER A C 1
ATOM 690 O O . SER A 1 87 ? -7.062 7.844 -0.034 1.00 93.19 87 SER A O 1
ATOM 692 N N . GLU A 1 88 ? -7.401 9.865 0.887 1.00 91.75 88 GLU A N 1
ATOM 693 C CA . GLU A 1 88 ? -7.770 9.379 2.226 1.00 91.75 88 GLU A CA 1
ATOM 694 C C . GLU A 1 88 ? -9.069 8.547 2.216 1.00 91.75 88 GLU A C 1
ATOM 696 O O . GLU A 1 88 ? -9.284 7.711 3.091 1.00 91.75 88 GLU A O 1
ATOM 701 N N . LYS A 1 89 ? -9.886 8.694 1.158 1.00 93.12 89 LYS A N 1
ATOM 702 C CA . LYS A 1 89 ? -11.069 7.860 0.878 1.00 93.12 89 LYS A CA 1
ATOM 703 C C . LYS A 1 89 ? -10.728 6.478 0.315 1.00 93.12 89 LYS A C 1
ATOM 705 O O . LYS A 1 89 ? -11.639 5.706 0.021 1.00 93.12 89 LYS A O 1
ATOM 710 N N . SER A 1 90 ? -9.446 6.172 0.106 1.00 94.12 90 SER A N 1
ATOM 711 C CA . SER A 1 90 ? -9.003 4.802 -0.159 1.00 94.12 90 SER A CA 1
ATOM 712 C C . SER A 1 90 ? -9.466 3.899 0.979 1.00 94.12 90 SER A C 1
ATOM 714 O O . SER A 1 90 ? -9.498 4.320 2.137 1.00 94.12 90 SER A O 1
ATOM 716 N N . TYR A 1 91 ? -9.843 2.669 0.657 1.00 95.31 91 TYR A N 1
ATOM 717 C CA . TYR A 1 91 ? -10.491 1.786 1.618 1.00 95.31 91 TYR A CA 1
ATOM 718 C C . TYR A 1 91 ? -10.001 0.348 1.498 1.00 95.31 91 TYR A C 1
ATOM 720 O O . TYR A 1 91 ? -9.471 -0.089 0.473 1.00 95.31 91 TYR A O 1
ATOM 728 N N . ILE A 1 92 ? -10.173 -0.376 2.592 1.00 96.12 92 ILE A N 1
ATOM 729 C CA . ILE A 1 92 ? -9.843 -1.780 2.757 1.00 96.12 92 ILE A CA 1
ATOM 730 C C . ILE A 1 92 ? -11.151 -2.503 3.046 1.00 96.12 92 ILE A C 1
ATOM 732 O O . ILE A 1 92 ? -11.864 -2.101 3.961 1.00 96.12 92 ILE A O 1
ATOM 736 N N . ILE A 1 93 ? -11.455 -3.561 2.298 1.00 95.00 93 ILE A N 1
ATOM 737 C CA . ILE A 1 93 ? -12.546 -4.481 2.634 1.00 95.00 93 ILE A CA 1
ATOM 738 C C . ILE A 1 93 ? -11.910 -5.701 3.294 1.00 95.00 93 ILE A C 1
ATOM 740 O O . ILE A 1 93 ? -11.209 -6.483 2.641 1.00 95.00 93 ILE A O 1
ATOM 744 N N . TYR A 1 94 ? -12.093 -5.831 4.607 1.00 91.25 94 TYR A N 1
ATOM 745 C CA . TYR A 1 94 ? -11.364 -6.806 5.413 1.00 91.25 94 TYR A CA 1
ATOM 746 C C . TYR A 1 94 ? -11.814 -8.247 5.143 1.00 91.25 94 TYR A C 1
ATOM 748 O O . TYR A 1 94 ? -10.955 -9.123 4.997 1.00 91.25 94 TYR A O 1
ATOM 756 N N . SER A 1 95 ? -13.122 -8.489 5.007 1.00 90.88 95 SER A N 1
ATOM 757 C CA . SER A 1 95 ? -13.710 -9.809 4.726 1.00 90.88 95 SER A CA 1
ATOM 758 C C . SER A 1 95 ? -13.083 -10.507 3.518 1.00 90.88 95 SER A C 1
ATOM 760 O O . SER A 1 95 ? -12.760 -11.695 3.582 1.00 90.88 95 SER A O 1
ATOM 762 N N . ILE A 1 96 ? -12.846 -9.755 2.443 1.00 93.75 96 ILE A N 1
ATOM 763 C CA . ILE A 1 96 ? -12.257 -10.248 1.189 1.00 93.75 96 ILE A CA 1
ATOM 764 C C . ILE A 1 96 ? -10.760 -9.943 1.057 1.00 93.75 96 ILE A C 1
ATOM 766 O O . ILE A 1 96 ? -10.133 -10.352 0.084 1.00 93.75 96 ILE A O 1
ATOM 770 N N . LYS A 1 97 ? -10.165 -9.273 2.051 1.00 93.00 97 LYS A N 1
ATOM 771 C CA . LYS A 1 97 ? -8.747 -8.883 2.085 1.00 93.00 97 LYS A CA 1
ATOM 772 C C . LYS A 1 97 ? -8.315 -8.067 0.862 1.00 93.00 97 LYS A C 1
ATOM 774 O O . LYS A 1 97 ? -7.210 -8.247 0.348 1.00 93.00 97 LYS A O 1
ATOM 779 N N . GLU A 1 98 ? -9.160 -7.144 0.420 1.00 92.25 98 GLU A N 1
ATOM 780 C CA . GLU A 1 98 ? -8.865 -6.282 -0.723 1.00 92.25 98 GLU A CA 1
ATOM 781 C C . GLU A 1 98 ? -8.604 -4.837 -0.306 1.00 92.25 98 GLU A C 1
ATOM 783 O O . GLU A 1 98 ? -9.223 -4.310 0.617 1.00 92.25 98 GLU A O 1
ATOM 788 N N . VAL A 1 99 ? -7.685 -4.183 -1.023 1.00 95.12 99 VAL A N 1
ATOM 789 C CA . VAL A 1 99 ? -7.317 -2.778 -0.806 1.00 95.12 99 VAL A CA 1
ATOM 790 C C . VAL A 1 99 ? -7.489 -1.988 -2.091 1.00 95.12 99 VAL A C 1
ATOM 792 O O . VAL A 1 99 ? -6.864 -2.282 -3.123 1.00 95.12 99 VAL A O 1
ATOM 795 N N . TYR A 1 100 ? -8.283 -0.933 -1.975 1.00 94.12 100 TYR A N 1
ATOM 796 C CA . TYR A 1 100 ? -8.646 -0.013 -3.034 1.00 94.12 100 TYR A CA 1
ATOM 797 C C . TYR A 1 100 ? -7.954 1.325 -2.791 1.00 94.12 100 TYR A C 1
ATOM 799 O O . TYR A 1 100 ? -8.412 2.160 -2.014 1.00 94.12 100 TYR A O 1
ATOM 807 N N . LEU A 1 101 ? -6.816 1.505 -3.463 1.00 93.19 101 LEU A N 1
ATOM 808 C CA . LEU A 1 101 ? -6.052 2.747 -3.455 1.00 93.19 101 LEU A CA 1
ATOM 809 C C . LEU A 1 101 ? -6.520 3.635 -4.604 1.00 93.19 101 LEU A C 1
ATOM 811 O O . LEU A 1 101 ? -6.326 3.295 -5.773 1.00 93.19 101 LEU A O 1
ATOM 815 N N . LYS A 1 102 ? -7.125 4.774 -4.273 1.00 91.19 102 LYS A N 1
ATOM 816 C CA . LYS A 1 102 ? -7.552 5.779 -5.248 1.00 91.19 102 LYS A CA 1
ATOM 817 C C . LYS A 1 102 ? -6.485 6.866 -5.327 1.00 91.19 102 LYS A C 1
ATOM 819 O O . LYS A 1 102 ? -6.105 7.378 -4.283 1.00 91.19 102 LYS A O 1
ATOM 824 N N . ARG A 1 103 ? -5.991 7.185 -6.524 1.00 87.44 103 ARG A N 1
ATOM 825 C CA . ARG A 1 103 ? -5.128 8.358 -6.752 1.00 87.44 103 ARG A CA 1
ATOM 826 C C . ARG A 1 103 ? -5.981 9.617 -6.885 1.00 87.44 103 ARG A C 1
ATOM 828 O O . ARG A 1 103 ? -7.113 9.492 -7.411 1.00 87.44 103 ARG A O 1
#

Radius of gyration: 24.15 Å; chains: 1; bounding box: 51×22×69 Å

Foldseek 3Di:
DDPVVVVVVVVVVVVVVVVVVVVVVVVVVVVVVVVVVLVVVLLVLVLVLVVVCVVVVNDVDLKDFLLSSVVVPSQDPVSCVSLVVFDSRWIARNVVSDTGTHD

pLDDT: mean 89.09, std 6.63, range [59.5, 96.12]